Protein AF-A0A7Y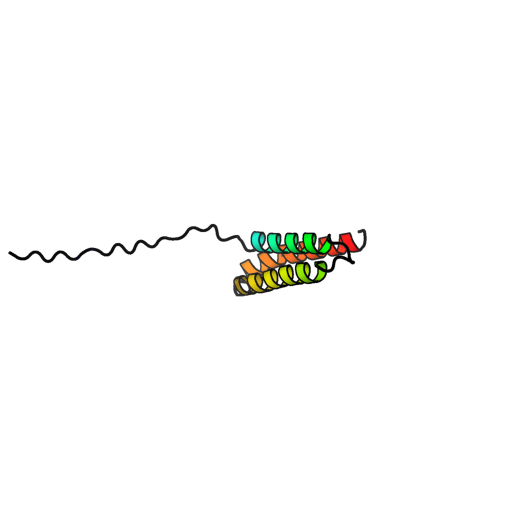4X2F8-F1 (afdb_monomer)

Nearest PDB structures (foldseek):
  3u0c-assembly2_B  TM=5.984E-01  e=5.064E+00  Shigella flexneri
  5wkq-assembly1_A  TM=6.020E-01  e=4.784E+00  Shigella flexneri
  6ixg-assembly2_B  TM=5.090E-01  e=7.534E+00  Homo sapiens

Structure (mmCIF, N/CA/C/O backbone):
data_AF-A0A7Y4X2F8-F1
#
_entry.id   AF-A0A7Y4X2F8-F1
#
loop_
_atom_site.group_PDB
_atom_site.id
_atom_site.type_symbol
_atom_site.label_atom_id
_atom_site.label_alt_id
_atom_site.label_comp_id
_atom_site.label_asym_id
_atom_site.label_entity_id
_atom_site.label_seq_id
_atom_site.pdbx_PDB_ins_code
_atom_site.Cartn_x
_atom_site.Cartn_y
_atom_site.Cartn_z
_atom_site.occupancy
_atom_site.B_iso_or_equiv
_atom_site.auth_seq_id
_atom_site.auth_comp_id
_atom_site.auth_asym_id
_atom_site.auth_atom_id
_atom_site.pdbx_PDB_model_num
ATOM 1 N N . MET A 1 1 ? -66.831 22.260 9.664 1.00 50.25 1 MET A N 1
ATOM 2 C CA . MET A 1 1 ? -65.929 21.752 8.606 1.00 50.25 1 MET A CA 1
ATOM 3 C C . MET A 1 1 ? -64.589 22.468 8.690 1.00 50.25 1 MET A C 1
ATOM 5 O O . MET A 1 1 ? -64.561 23.663 8.443 1.00 50.25 1 MET A O 1
ATOM 9 N N . LYS A 1 2 ? -63.513 21.760 9.054 1.00 41.88 2 LYS A N 1
ATOM 1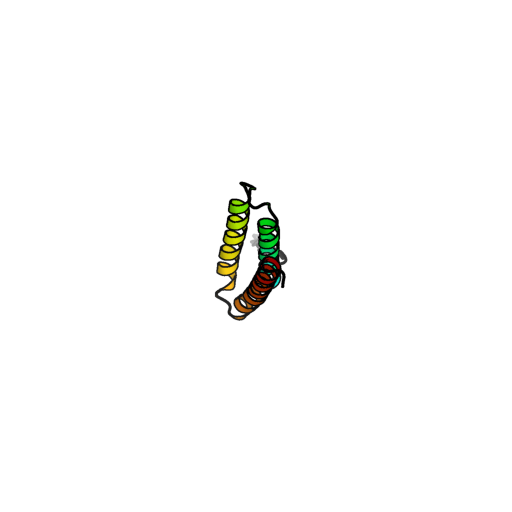0 C CA . LYS A 1 2 ? -62.133 21.960 8.562 1.00 41.88 2 LYS A CA 1
ATOM 11 C C . LYS A 1 2 ? -61.250 20.904 9.231 1.00 41.88 2 LYS A C 1
ATOM 13 O O . LYS A 1 2 ? -60.866 21.041 10.384 1.00 41.88 2 LYS A O 1
ATOM 18 N N . LYS A 1 3 ? -61.029 19.794 8.523 1.00 46.50 3 LYS A N 1
ATOM 19 C CA . LYS A 1 3 ? -60.090 18.741 8.923 1.00 46.50 3 LYS A CA 1
ATOM 20 C C . LYS A 1 3 ? -58.708 19.193 8.458 1.00 46.50 3 LYS A C 1
ATOM 22 O O . LYS A 1 3 ? -58.491 19.324 7.257 1.00 46.50 3 LYS A O 1
ATOM 27 N N . ILE A 1 4 ? -57.825 19.502 9.401 1.00 57.03 4 ILE A N 1
ATOM 28 C CA . ILE A 1 4 ? -56.433 19.849 9.117 1.00 57.03 4 ILE A CA 1
ATOM 29 C C . ILE A 1 4 ? -55.704 18.529 8.865 1.00 57.03 4 ILE A C 1
ATOM 31 O O . ILE A 1 4 ? -55.447 17.765 9.790 1.00 57.03 4 ILE A O 1
ATOM 35 N N . PHE A 1 5 ? -55.450 18.234 7.593 1.00 52.47 5 PHE A N 1
ATOM 36 C CA . PHE A 1 5 ? -54.592 17.130 7.183 1.00 52.47 5 PHE A CA 1
ATOM 37 C C . PHE A 1 5 ? -53.135 17.575 7.328 1.00 52.47 5 PHE A C 1
ATOM 39 O O . PHE A 1 5 ? -52.672 18.439 6.588 1.00 52.47 5 PHE A O 1
ATOM 46 N N . ILE A 1 6 ? -52.428 16.993 8.296 1.00 53.44 6 ILE A N 1
ATOM 47 C CA . ILE A 1 6 ? -50.970 17.076 8.406 1.00 53.44 6 ILE A CA 1
ATOM 48 C C . ILE A 1 6 ? -50.403 16.018 7.450 1.00 53.44 6 ILE A C 1
ATOM 50 O O . ILE A 1 6 ? -50.648 14.831 7.678 1.00 53.44 6 ILE A O 1
ATOM 54 N N . PRO A 1 7 ? -49.680 16.385 6.377 1.00 47.31 7 PRO A N 1
ATOM 55 C CA . PRO A 1 7 ? -48.980 15.395 5.583 1.00 47.31 7 PRO A CA 1
ATOM 56 C C . PRO A 1 7 ? -47.788 14.885 6.394 1.00 47.31 7 PRO A C 1
ATOM 58 O O . PRO A 1 7 ? -46.858 15.622 6.720 1.00 47.31 7 PRO A O 1
ATOM 61 N N . LEU A 1 8 ? -47.863 13.603 6.738 1.00 49.09 8 LEU A N 1
ATOM 62 C CA . LEU A 1 8 ? -46.783 12.805 7.289 1.00 49.09 8 LEU A CA 1
ATOM 63 C C . LEU A 1 8 ? -45.626 12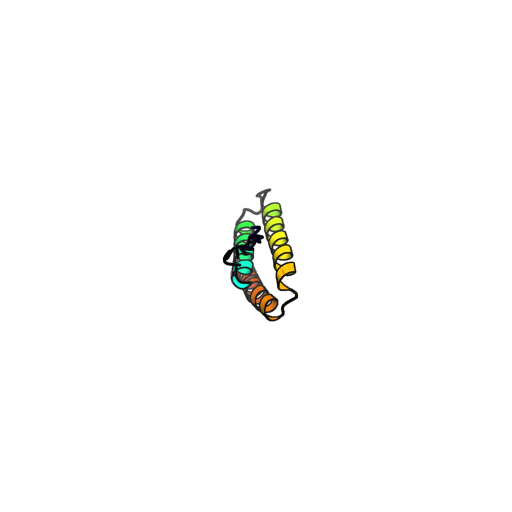.831 6.274 1.00 49.09 8 LEU A C 1
ATOM 65 O O . LEU A 1 8 ? -45.675 12.161 5.243 1.00 49.09 8 LEU A O 1
ATOM 69 N N . ILE A 1 9 ? -44.606 13.651 6.526 1.00 55.38 9 ILE A N 1
ATOM 70 C CA . ILE A 1 9 ? -43.360 13.617 5.759 1.00 55.38 9 ILE A CA 1
ATOM 71 C C . ILE A 1 9 ? -42.664 12.313 6.151 1.00 55.38 9 ILE A C 1
ATOM 73 O O . ILE A 1 9 ? -41.974 12.232 7.166 1.00 55.38 9 ILE A O 1
ATOM 77 N N . CYS A 1 10 ? -42.899 11.266 5.359 1.00 46.34 10 CYS A N 1
ATOM 78 C CA . CYS A 1 10 ? -42.095 10.055 5.368 1.00 46.34 10 CYS A CA 1
ATOM 79 C C . CYS A 1 10 ? -40.669 10.439 4.969 1.00 46.34 10 CYS A C 1
ATOM 81 O O . CYS A 1 10 ? -40.324 10.491 3.786 1.00 46.34 10 CYS A O 1
ATOM 83 N N . LEU A 1 11 ? -39.846 10.717 5.981 1.00 50.78 11 LEU A N 1
ATOM 84 C CA . LEU A 1 11 ? -38.399 10.777 5.866 1.00 50.78 11 LEU A CA 1
ATOM 85 C C . LEU A 1 11 ? -37.930 9.373 5.478 1.00 50.78 11 LEU A C 1
ATOM 87 O O . LEU A 1 11 ? -37.681 8.502 6.310 1.00 50.78 11 LEU A O 1
ATOM 91 N N . SER A 1 12 ? -37.905 9.137 4.172 1.00 49.78 12 SER A N 1
ATOM 92 C CA . SER A 1 12 ? -37.342 7.941 3.573 1.00 49.78 12 SER A CA 1
ATOM 93 C C . SER A 1 12 ? -35.836 8.044 3.772 1.00 49.78 12 SER A C 1
ATOM 95 O O . SER A 1 12 ? -35.132 8.605 2.935 1.00 49.78 12 SER A O 1
ATOM 97 N N . PHE A 1 13 ? -35.342 7.571 4.918 1.00 45.03 13 PHE A N 1
ATOM 98 C CA . PHE A 1 13 ? -33.931 7.257 5.082 1.00 45.03 13 PHE A CA 1
ATOM 99 C C . PHE A 1 13 ? -33.617 6.162 4.072 1.00 45.03 13 PHE A C 1
ATOM 101 O O . PHE A 1 13 ? -33.783 4.971 4.332 1.00 45.03 13 PHE A O 1
ATOM 108 N N . VAL A 1 14 ? -33.199 6.582 2.882 1.00 49.09 14 VAL A N 1
ATOM 109 C CA . VAL A 1 14 ? -32.528 5.714 1.931 1.00 49.09 14 VAL A CA 1
ATOM 110 C C . VAL A 1 14 ? -31.193 5.393 2.591 1.00 49.09 14 VAL A C 1
ATOM 112 O O . VAL A 1 14 ? -30.202 6.099 2.419 1.00 49.09 14 VAL A O 1
ATOM 115 N N . ILE A 1 15 ? -31.190 4.363 3.438 1.00 51.25 15 ILE A N 1
ATOM 116 C CA . ILE A 1 15 ? -29.968 3.696 3.858 1.00 51.25 15 ILE A CA 1
ATOM 117 C C . ILE A 1 15 ? -29.427 3.111 2.562 1.00 51.25 15 ILE A C 1
ATOM 119 O O . ILE A 1 15 ? -29.841 2.044 2.111 1.00 51.25 15 ILE A O 1
ATOM 123 N N . ALA A 1 16 ? -28.556 3.873 1.908 1.00 47.75 16 ALA A N 1
ATOM 124 C CA . ALA A 1 16 ? -27.698 3.363 0.868 1.00 47.75 16 ALA A CA 1
ATOM 125 C C . ALA A 1 16 ? -26.833 2.286 1.531 1.00 47.75 16 ALA A C 1
ATOM 127 O O . ALA A 1 16 ? -25.757 2.564 2.053 1.00 47.75 16 ALA A O 1
ATOM 128 N N . CYS A 1 17 ? -27.332 1.049 1.538 1.00 47.19 17 CYS A N 1
ATOM 129 C CA . CYS A 1 17 ? -26.566 -0.164 1.786 1.00 47.19 17 CYS A CA 1
ATOM 130 C C . CYS A 1 17 ? -25.586 -0.361 0.620 1.00 47.19 17 CYS A C 1
ATOM 132 O O . CYS A 1 17 ? -25.642 -1.344 -0.115 1.00 47.19 17 CYS A O 1
ATOM 134 N N . GLY A 1 18 ? -24.681 0.597 0.420 1.00 52.84 18 GLY A N 1
ATOM 135 C CA . GLY A 1 18 ? -23.424 0.317 -0.240 1.00 52.84 18 GLY A CA 1
ATOM 136 C C . GLY A 1 18 ? -22.679 -0.627 0.688 1.00 52.84 18 GLY A C 1
ATOM 137 O O . GLY A 1 18 ? -22.437 -0.277 1.840 1.00 52.84 18 GLY A O 1
ATOM 138 N N . LYS A 1 19 ? -22.369 -1.841 0.225 1.00 60.09 19 LYS A N 1
ATOM 139 C CA . LYS A 1 19 ? -21.433 -2.734 0.915 1.00 60.09 19 LYS A CA 1
ATOM 140 C C . LYS A 1 19 ? -20.140 -1.952 1.149 1.00 60.09 19 LYS A C 1
ATOM 142 O O . LYS A 1 19 ? -19.334 -1.789 0.235 1.00 60.09 19 LYS A O 1
ATOM 147 N N . THR A 1 20 ? -19.972 -1.409 2.347 1.00 76.81 20 THR A N 1
ATOM 148 C CA . THR A 1 20 ? -1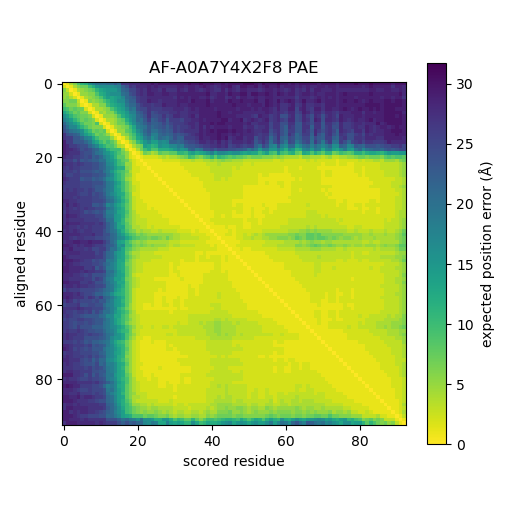8.734 -0.748 2.738 1.00 76.81 20 THR A CA 1
ATOM 149 C C . THR A 1 20 ? -17.678 -1.836 2.815 1.00 76.81 20 THR A C 1
ATOM 151 O O . THR A 1 20 ? -17.824 -2.772 3.600 1.00 76.81 20 THR A O 1
ATOM 154 N N . LYS A 1 21 ? -16.650 -1.747 1.966 1.00 87.25 21 LYS A N 1
ATOM 155 C CA . LYS A 1 21 ? -15.523 -2.683 2.003 1.00 87.25 21 LYS A CA 1
ATOM 156 C C . LYS A 1 21 ? -14.943 -2.722 3.415 1.00 87.25 21 LYS A C 1
ATOM 158 O O . LYS A 1 21 ? -14.763 -1.680 4.051 1.00 87.25 21 LYS A O 1
ATOM 163 N N . SER A 1 22 ? -14.654 -3.922 3.895 1.00 94.56 22 SER A N 1
ATOM 164 C CA . SER A 1 22 ? -13.945 -4.132 5.150 1.00 94.56 22 SER A CA 1
ATOM 165 C C . SER A 1 22 ? -12.530 -3.540 5.077 1.00 94.56 22 SER A C 1
ATOM 167 O O . SER A 1 22 ? -11.966 -3.406 3.986 1.00 94.56 22 SER A O 1
ATOM 169 N N . PRO A 1 23 ? -11.899 -3.225 6.222 1.00 95.00 23 PRO A N 1
ATOM 170 C CA . PRO A 1 23 ? -10.510 -2.766 6.244 1.00 95.00 23 PRO A CA 1
ATOM 171 C C . PRO A 1 23 ? -9.550 -3.719 5.517 1.00 95.00 23 PRO A C 1
ATOM 173 O O . PRO A 1 23 ? -8.653 -3.257 4.817 1.00 95.00 23 PRO A O 1
ATOM 176 N N . LYS A 1 24 ? -9.782 -5.038 5.613 1.00 96.94 24 LYS A N 1
ATOM 177 C CA . LYS A 1 24 ? -8.984 -6.058 4.915 1.00 96.94 24 LYS A CA 1
ATOM 178 C C . LYS A 1 24 ? -9.132 -5.974 3.396 1.00 96.94 24 LYS A C 1
ATOM 180 O O . LYS A 1 24 ? -8.130 -6.006 2.693 1.00 96.94 24 LYS A O 1
ATOM 185 N N . GLU A 1 25 ? -10.353 -5.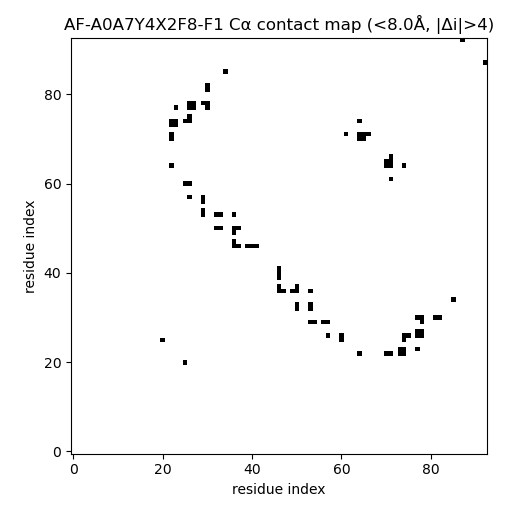811 2.885 1.00 97.12 25 GLU A N 1
ATOM 186 C CA . GLU A 1 25 ? -10.595 -5.654 1.441 1.00 97.12 25 GLU A CA 1
ATOM 187 C C . GLU A 1 25 ? -9.961 -4.369 0.895 1.00 97.12 25 GLU A C 1
ATOM 189 O O . GLU A 1 25 ? -9.352 -4.387 -0.172 1.00 97.12 25 GLU A O 1
ATOM 194 N N . ILE A 1 26 ? -10.041 -3.262 1.642 1.00 96.19 26 ILE A N 1
ATOM 195 C CA . ILE A 1 26 ? -9.406 -1.998 1.241 1.00 96.19 26 ILE A CA 1
ATOM 196 C C . ILE A 1 26 ? -7.877 -2.148 1.218 1.00 96.19 26 ILE A C 1
ATOM 198 O O . ILE A 1 26 ? -7.225 -1.700 0.274 1.00 96.19 26 ILE A O 1
ATOM 202 N N . ALA A 1 27 ? -7.295 -2.789 2.233 1.00 97.69 27 ALA A N 1
ATOM 203 C CA . ALA A 1 27 ? -5.862 -3.070 2.274 1.00 97.69 27 ALA A CA 1
ATOM 204 C C . ALA A 1 27 ? -5.419 -3.991 1.124 1.00 97.69 27 ALA A C 1
ATOM 206 O O . ALA A 1 27 ? -4.365 -3.760 0.526 1.00 97.69 27 ALA A O 1
ATOM 207 N N . GLN A 1 28 ? -6.233 -4.986 0.761 1.00 98.00 28 GLN A N 1
ATOM 208 C CA . GLN A 1 28 ? -5.956 -5.864 -0.376 1.00 98.00 28 GLN A CA 1
ATOM 209 C C . GLN A 1 28 ? -5.958 -5.091 -1.702 1.00 98.00 28 GLN A C 1
ATOM 211 O O . GLN A 1 28 ? -5.035 -5.257 -2.496 1.00 98.00 28 GLN A O 1
ATOM 216 N N . ASP A 1 29 ? -6.912 -4.179 -1.915 1.00 97.38 29 ASP A N 1
ATOM 217 C CA . ASP A 1 29 ? -6.935 -3.323 -3.112 1.00 97.38 29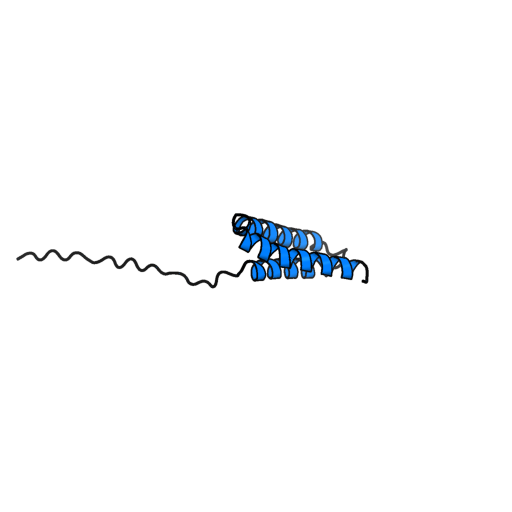 ASP A CA 1
ATOM 218 C C . ASP A 1 29 ? -5.648 -2.481 -3.243 1.00 97.38 29 ASP A C 1
ATOM 220 O O . ASP A 1 29 ? -5.121 -2.286 -4.343 1.00 97.38 29 ASP A O 1
ATOM 224 N N . ILE A 1 30 ? -5.130 -1.968 -2.121 1.00 98.06 30 ILE A N 1
ATOM 225 C CA . ILE A 1 30 ? -3.876 -1.199 -2.077 1.00 98.06 30 ILE A CA 1
ATOM 226 C C . ILE A 1 30 ? -2.677 -2.104 -2.376 1.00 98.06 30 ILE A C 1
ATOM 228 O O . ILE A 1 30 ? -1.802 -1.721 -3.156 1.00 98.06 30 ILE A O 1
ATOM 232 N N . CYS A 1 31 ? -2.645 -3.306 -1.798 1.00 98.00 31 CYS A N 1
ATOM 233 C CA . CYS A 1 31 ? -1.626 -4.309 -2.096 1.00 98.00 31 CYS A CA 1
ATOM 234 C C . CYS A 1 31 ? -1.591 -4.636 -3.595 1.00 98.00 31 CYS A C 1
ATOM 236 O O . CYS A 1 31 ? -0.529 -4.588 -4.219 1.00 98.00 31 CYS A O 1
ATOM 238 N N . ASP A 1 32 ? -2.749 -4.893 -4.199 1.00 98.06 32 ASP A N 1
ATOM 239 C CA . ASP A 1 32 ? -2.864 -5.217 -5.620 1.00 98.06 32 ASP A CA 1
ATOM 240 C C . ASP A 1 32 ? -2.448 -4.038 -6.505 1.00 98.06 32 ASP A C 1
ATOM 242 O O . ASP A 1 32 ? -1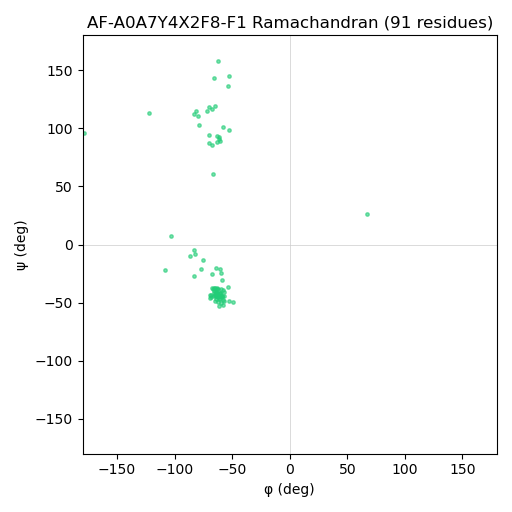.793 -4.230 -7.532 1.00 98.06 32 ASP A O 1
ATOM 246 N N . CYS A 1 33 ? -2.777 -2.810 -6.096 1.0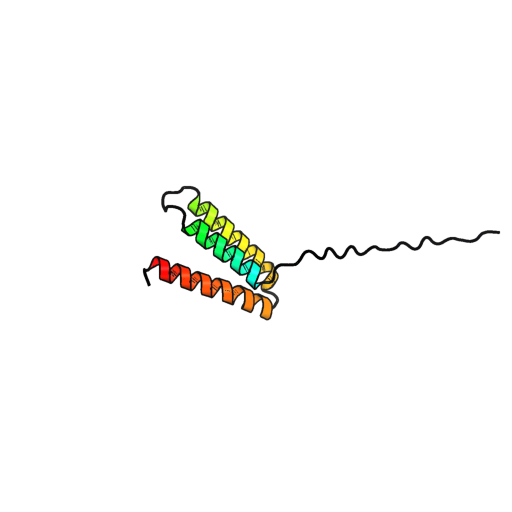0 97.88 33 CYS A N 1
ATOM 247 C CA . CYS A 1 33 ? -2.289 -1.595 -6.743 1.00 97.88 33 CYS A CA 1
ATOM 248 C C . CYS A 1 33 ? -0.755 -1.554 -6.736 1.00 97.88 33 CYS A C 1
ATOM 250 O O . CYS A 1 33 ? -0.133 -1.408 -7.789 1.00 97.88 33 CYS A O 1
ATOM 252 N N . SER A 1 34 ? -0.142 -1.743 -5.564 1.00 97.31 34 SER A N 1
ATOM 253 C CA . SER A 1 34 ? 1.313 -1.736 -5.400 1.00 97.31 34 SER A CA 1
ATOM 254 C C . SER A 1 34 ? 1.985 -2.823 -6.240 1.00 97.31 34 SER A C 1
ATOM 256 O O . SER A 1 34 ? 2.947 -2.527 -6.947 1.00 97.31 34 SER A O 1
ATOM 258 N N . L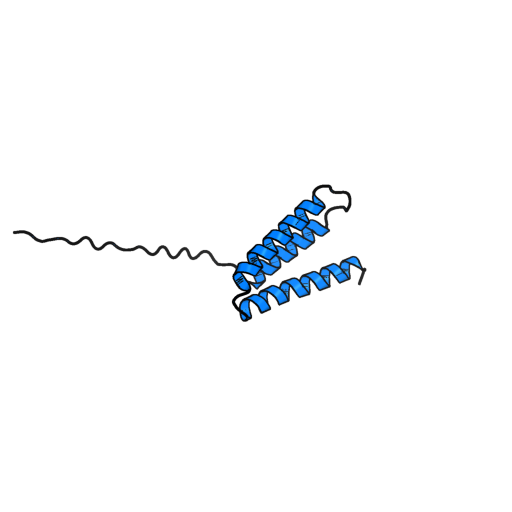YS A 1 35 ? 1.444 -4.047 -6.246 1.00 96.44 35 LYS A N 1
ATOM 259 C CA . LYS A 1 35 ? 1.941 -5.151 -7.079 1.00 96.44 35 LYS A CA 1
ATOM 260 C C . LYS A 1 35 ? 1.909 -4.796 -8.566 1.00 96.44 35 LYS A C 1
ATOM 262 O O . LYS A 1 35 ? 2.899 -5.008 -9.259 1.00 96.44 35 LYS A O 1
ATOM 267 N N . LYS A 1 36 ? 0.808 -4.214 -9.054 1.00 96.25 36 LYS A N 1
ATOM 268 C CA . LYS A 1 36 ? 0.679 -3.780 -10.457 1.00 96.25 36 LYS A CA 1
ATOM 269 C C . LYS A 1 36 ? 1.667 -2.671 -10.805 1.00 96.25 36 LYS A C 1
ATOM 271 O O . LYS A 1 36 ? 2.325 -2.759 -11.834 1.00 96.25 36 LYS A O 1
ATOM 276 N N . ALA A 1 37 ? 1.811 -1.669 -9.939 1.00 96.19 37 ALA A N 1
ATOM 277 C CA . ALA A 1 37 ? 2.769 -0.587 -10.142 1.00 96.19 37 ALA A CA 1
ATOM 278 C C . ALA A 1 37 ? 4.221 -1.102 -10.152 1.00 96.19 37 ALA A C 1
ATOM 280 O O . ALA A 1 37 ? 5.034 -0.659 -10.957 1.00 96.19 37 ALA A O 1
ATOM 281 N N . ASN A 1 38 ? 4.545 -2.075 -9.298 1.00 92.69 38 ASN A N 1
ATOM 282 C CA . ASN A 1 38 ? 5.880 -2.667 -9.217 1.00 92.69 38 ASN A CA 1
ATOM 283 C C . ASN A 1 38 ? 6.190 -3.663 -10.340 1.00 92.69 38 ASN A C 1
ATOM 285 O O . ASN A 1 38 ? 7.364 -3.877 -10.627 1.00 92.69 38 ASN A O 1
ATOM 289 N N . ALA A 1 39 ? 5.170 -4.228 -10.990 1.00 94.31 39 ALA A N 1
ATOM 290 C CA . ALA A 1 39 ? 5.331 -5.066 -12.176 1.00 94.31 39 ALA A CA 1
ATOM 291 C C . ALA A 1 39 ? 5.652 -4.260 -13.449 1.00 94.31 39 ALA A C 1
ATOM 293 O O . ALA A 1 39 ? 6.054 -4.849 -14.452 1.00 94.31 39 ALA A O 1
ATOM 294 N N . LEU A 1 40 ? 5.481 -2.932 -13.428 1.00 95.12 40 LEU A N 1
ATOM 295 C CA . LEU A 1 40 ? 5.879 -2.077 -14.544 1.00 95.12 40 LEU A CA 1
ATOM 296 C C . LEU A 1 40 ? 7.409 -2.092 -14.717 1.00 95.12 40 LEU A C 1
ATOM 298 O O . LEU A 1 40 ? 8.135 -2.093 -13.715 1.00 95.12 40 LEU A O 1
ATOM 302 N N . PRO A 1 41 ? 7.915 -2.050 -15.966 1.00 94.69 41 PRO A N 1
ATOM 303 C CA . PRO A 1 41 ? 9.342 -1.924 -16.228 1.00 94.69 41 PRO A CA 1
ATOM 304 C C . PRO A 1 41 ? 9.949 -0.728 -15.492 1.00 94.69 41 PRO A C 1
ATOM 306 O O . PRO A 1 41 ? 9.328 0.326 -15.370 1.00 94.69 41 PRO A O 1
ATOM 309 N N . VAL A 1 42 ? 11.200 -0.854 -15.043 1.00 89.88 42 VAL A N 1
ATOM 310 C CA . VAL A 1 42 ? 11.903 0.242 -14.347 1.00 89.88 42 VAL A CA 1
ATOM 311 C C . VAL A 1 42 ? 12.011 1.497 -15.224 1.00 89.88 42 VAL A C 1
ATOM 313 O O . VAL A 1 42 ? 11.994 2.604 -14.698 1.00 89.88 42 VAL A O 1
ATOM 316 N N . SER A 1 43 ? 12.076 1.321 -16.545 1.00 95.00 43 SER A N 1
ATOM 317 C CA . SER A 1 43 ? 12.118 2.395 -17.541 1.00 95.00 43 SER A CA 1
ATOM 318 C C . SER A 1 43 ? 10.748 2.969 -17.912 1.00 95.00 43 SER A C 1
ATOM 320 O O . SER A 1 43 ? 10.696 3.897 -18.716 1.00 95.00 43 SER A O 1
ATOM 322 N N . ASP A 1 44 ? 9.644 2.415 -17.401 1.00 95.69 44 ASP A N 1
ATOM 323 C CA . ASP A 1 44 ? 8.312 2.936 -17.697 1.00 95.69 44 ASP A CA 1
ATOM 324 C C . ASP A 1 44 ? 8.130 4.297 -16.999 1.00 95.69 44 ASP A C 1
ATOM 326 O O . ASP A 1 44 ? 8.178 4.366 -15.763 1.00 95.69 44 ASP A O 1
ATOM 330 N N . PRO A 1 45 ? 7.903 5.392 -17.751 1.00 93.81 45 PRO A N 1
ATOM 331 C CA . PRO A 1 45 ? 7.769 6.726 -17.170 1.00 93.81 45 PRO A CA 1
ATOM 332 C C . PRO A 1 45 ? 6.547 6.852 -16.246 1.00 93.81 45 PRO A C 1
ATOM 334 O O . PRO A 1 45 ? 6.520 7.720 -15.373 1.00 93.81 45 PRO A O 1
ATOM 337 N N . ASN A 1 46 ? 5.553 5.970 -16.378 1.00 95.62 46 ASN A N 1
ATOM 338 C CA . ASN A 1 46 ? 4.347 5.964 -15.555 1.00 95.62 46 ASN A CA 1
ATOM 339 C C . ASN A 1 46 ? 4.508 5.169 -14.260 1.00 95.62 46 ASN A C 1
ATOM 341 O O . ASN A 1 46 ? 3.636 5.255 -13.393 1.00 95.62 46 ASN A O 1
ATOM 345 N N . ARG A 1 47 ? 5.600 4.414 -14.085 1.00 94.88 47 ARG A N 1
ATOM 346 C CA . ARG A 1 47 ? 5.812 3.580 -12.894 1.00 94.88 47 ARG A CA 1
ATOM 347 C C . ARG A 1 47 ? 5.783 4.395 -11.607 1.00 94.88 47 ARG A C 1
ATOM 349 O O . ARG A 1 47 ? 5.066 4.039 -10.675 1.00 94.88 47 ARG A O 1
ATOM 356 N N . SER A 1 48 ? 6.512 5.511 -11.580 1.00 95.75 48 SER A N 1
ATOM 357 C CA . SER A 1 48 ? 6.544 6.414 -10.421 1.00 95.75 48 SER A CA 1
ATOM 358 C C . SER A 1 48 ? 5.152 6.967 -10.108 1.00 95.75 48 SER A C 1
ATOM 360 O O . SER A 1 48 ? 4.711 6.933 -8.961 1.00 95.75 48 SER A O 1
ATOM 362 N N . ASN A 1 49 ? 4.411 7.390 -11.136 1.00 96.94 49 ASN A N 1
ATOM 363 C CA . ASN A 1 49 ? 3.052 7.896 -10.964 1.00 96.94 49 ASN A CA 1
ATOM 364 C C . ASN A 1 49 ? 2.097 6.813 -10.431 1.00 96.94 49 ASN A C 1
ATOM 366 O O . ASN A 1 49 ? 1.352 7.051 -9.486 1.00 96.94 49 ASN A O 1
ATOM 370 N N . ALA A 1 50 ? 2.163 5.592 -10.969 1.00 96.81 50 ALA A N 1
ATOM 371 C CA . ALA A 1 50 ? 1.356 4.471 -10.493 1.00 96.81 50 ALA A CA 1
ATOM 372 C C . ALA A 1 50 ? 1.643 4.142 -9.017 1.00 96.81 50 ALA A C 1
ATOM 374 O O . ALA A 1 50 ? 0.713 3.916 -8.243 1.00 96.81 50 ALA A O 1
ATOM 375 N N . GLN A 1 51 ? 2.913 4.167 -8.600 1.00 95.81 51 GLN A N 1
ATOM 376 C CA . GLN A 1 51 ? 3.297 3.974 -7.198 1.00 95.81 51 GLN A CA 1
ATOM 377 C C . GLN A 1 51 ? 2.740 5.085 -6.294 1.00 95.81 51 GLN A C 1
ATOM 379 O O . GLN A 1 51 ? 2.210 4.793 -5.219 1.00 95.81 51 GLN A O 1
ATOM 384 N N . GLN A 1 52 ? 2.809 6.344 -6.735 1.00 97.50 52 GLN A N 1
ATOM 385 C CA . GLN A 1 52 ? 2.264 7.488 -5.996 1.00 97.50 52 GLN A CA 1
ATOM 386 C C . GLN A 1 52 ? 0.743 7.400 -5.834 1.00 97.50 52 GLN A C 1
ATOM 388 O O . GLN A 1 52 ? 0.235 7.621 -4.734 1.00 97.50 52 GLN A O 1
ATOM 393 N N . GLU A 1 53 ? 0.017 7.001 -6.878 1.00 97.25 53 GLU A N 1
ATOM 394 C CA . GLU A 1 53 ? -1.433 6.790 -6.815 1.00 97.25 53 GLU A CA 1
ATOM 395 C C . GLU A 1 53 ? -1.811 5.703 -5.798 1.00 97.25 53 GLU A C 1
ATOM 397 O O . GLU A 1 53 ? -2.735 5.881 -4.999 1.00 97.25 53 GLU A O 1
ATOM 402 N N . CYS A 1 54 ? -1.067 4.593 -5.749 1.00 97.44 54 CYS A N 1
ATOM 403 C CA . CYS A 1 54 ? -1.284 3.563 -4.731 1.00 97.44 54 CYS A CA 1
ATOM 404 C C . CYS A 1 54 ? -1.010 4.087 -3.315 1.00 97.44 54 CYS A C 1
ATOM 406 O O . CYS A 1 54 ? -1.775 3.801 -2.390 1.00 97.44 54 CYS A O 1
ATOM 408 N N . GLN A 1 55 ? 0.042 4.890 -3.136 1.00 97.75 55 GLN A N 1
ATOM 409 C CA . GLN A 1 55 ? 0.367 5.480 -1.839 1.00 97.75 55 GLN A CA 1
ATOM 410 C C . GLN A 1 55 ? -0.690 6.492 -1.387 1.00 97.75 55 GLN A C 1
ATOM 412 O O . GLN A 1 55 ? -1.055 6.523 -0.212 1.00 97.75 55 GLN A O 1
ATOM 417 N N . LYS A 1 56 ? -1.235 7.286 -2.308 1.00 97.81 56 LYS A N 1
ATOM 418 C CA . LYS A 1 56 ? -2.338 8.202 -2.012 1.00 97.81 56 LYS A CA 1
ATOM 419 C C . LYS A 1 56 ? -3.569 7.438 -1.524 1.00 97.81 56 LYS A C 1
ATOM 421 O O . LYS A 1 56 ? -4.106 7.770 -0.467 1.00 97.81 56 LYS A O 1
ATOM 426 N N . LYS A 1 57 ? -3.951 6.358 -2.217 1.00 96.44 57 LYS A N 1
ATOM 427 C CA . LYS A 1 57 ? -5.040 5.464 -1.780 1.00 96.44 57 LYS A CA 1
ATOM 428 C C . LYS A 1 57 ? -4.790 4.888 -0.390 1.00 96.44 57 LYS A C 1
ATOM 430 O O . LYS A 1 57 ? -5.716 4.828 0.416 1.00 96.44 57 LYS A O 1
ATOM 435 N N . ASN A 1 58 ? -3.548 4.503 -0.100 1.00 97.44 58 ASN A N 1
ATOM 436 C CA . ASN A 1 58 ? -3.157 4.024 1.220 1.00 97.44 58 ASN A CA 1
ATOM 437 C C . ASN A 1 58 ? -3.391 5.082 2.306 1.00 97.44 58 ASN A C 1
ATOM 439 O O . ASN A 1 58 ? -4.071 4.810 3.291 1.00 97.44 58 ASN A O 1
ATOM 443 N N . VAL A 1 59 ? -2.911 6.310 2.105 1.00 97.56 59 VAL A N 1
ATOM 444 C CA . VAL A 1 59 ? -3.097 7.413 3.065 1.00 97.56 59 VAL A CA 1
ATOM 445 C C . VAL A 1 59 ? -4.579 7.741 3.267 1.00 97.56 59 VAL A C 1
ATOM 447 O O . VAL A 1 59 ? -5.030 7.916 4.402 1.00 97.56 59 VAL A O 1
ATOM 450 N N . GLU A 1 60 ? -5.356 7.802 2.187 1.00 97.06 60 GLU A N 1
ATOM 451 C CA . GLU A 1 60 ? -6.800 8.050 2.249 1.00 97.06 60 GLU A CA 1
ATOM 452 C C . GLU A 1 60 ? -7.544 6.952 3.019 1.00 97.06 60 GLU A C 1
ATOM 454 O O . GLU A 1 60 ? -8.422 7.256 3.828 1.00 97.06 60 GLU A O 1
ATOM 459 N N . ALA A 1 61 ? -7.193 5.683 2.800 1.00 96.31 61 ALA A N 1
ATOM 460 C CA . ALA A 1 61 ? -7.766 4.556 3.527 1.00 96.31 61 ALA A CA 1
ATOM 461 C C . ALA A 1 61 ? -7.345 4.553 5.000 1.00 96.31 61 ALA A C 1
ATOM 463 O O . ALA A 1 61 ? -8.196 4.418 5.881 1.00 96.31 61 ALA A O 1
ATOM 464 N N . TRP A 1 62 ? -6.061 4.784 5.277 1.00 97.12 62 TRP A N 1
ATOM 465 C CA . TRP A 1 62 ? -5.522 4.858 6.630 1.00 97.12 62 TRP A CA 1
ATOM 466 C C . TRP A 1 62 ? -6.241 5.918 7.462 1.00 97.12 62 TRP A C 1
ATOM 468 O O . TRP A 1 62 ? -6.671 5.648 8.581 1.00 97.12 62 TRP A O 1
ATOM 478 N N . ASN A 1 63 ? -6.475 7.105 6.898 1.00 97.56 63 ASN A N 1
ATOM 479 C CA . ASN A 1 63 ? -7.201 8.172 7.586 1.00 97.56 63 ASN A CA 1
ATOM 480 C C . ASN A 1 63 ? -8.632 7.787 7.993 1.00 97.56 63 ASN A C 1
ATOM 482 O O . ASN A 1 63 ? -9.141 8.354 8.957 1.00 97.56 63 ASN A O 1
ATOM 486 N N . LYS A 1 64 ? -9.259 6.820 7.311 1.00 94.75 64 LYS A N 1
ATOM 487 C CA . LYS A 1 64 ? -10.601 6.318 7.643 1.00 94.75 64 LYS A CA 1
ATOM 488 C C . LYS A 1 64 ? -10.592 5.265 8.751 1.00 94.75 64 LYS A C 1
ATOM 490 O O . LYS A 1 64 ? -11.596 5.125 9.441 1.00 94.75 64 LYS A O 1
ATOM 495 N N . VAL A 1 65 ? -9.498 4.517 8.909 1.00 95.00 65 VAL A N 1
ATOM 496 C CA . VAL A 1 65 ? -9.431 3.374 9.841 1.00 95.00 65 VAL A CA 1
ATOM 497 C C . VAL A 1 65 ? -8.577 3.636 11.079 1.00 95.00 65 VAL A C 1
ATOM 499 O O . VAL A 1 65 ? -8.802 2.996 12.096 1.00 95.00 65 VAL A O 1
ATOM 502 N N . LYS A 1 66 ? -7.646 4.599 11.047 1.00 94.75 66 LYS A N 1
ATOM 503 C CA . LYS A 1 66 ? -6.655 4.836 12.116 1.00 94.75 66 LYS A CA 1
ATOM 504 C C . LYS A 1 66 ? -7.228 5.174 13.497 1.00 94.75 66 LYS A C 1
ATOM 506 O O . LYS A 1 66 ? -6.516 5.054 14.485 1.00 94.75 66 LYS A O 1
ATOM 511 N N . GLY A 1 67 ? -8.473 5.648 13.561 1.00 97.19 67 GLY A N 1
ATOM 512 C CA . GLY A 1 67 ? -9.152 5.970 14.821 1.00 97.19 67 GLY A CA 1
ATOM 513 C C . GLY A 1 67 ? -9.781 4.761 15.519 1.00 97.19 67 GLY A C 1
ATOM 514 O O . GLY A 1 67 ? -10.254 4.891 16.641 1.00 97.19 67 GLY A O 1
ATOM 515 N N . ASP A 1 68 ? -9.802 3.602 14.864 1.00 97.31 68 ASP A N 1
ATOM 516 C CA . ASP A 1 68 ? -10.408 2.367 15.352 1.00 97.31 68 ASP A CA 1
ATOM 517 C C . ASP A 1 68 ? -9.324 1.285 15.390 1.00 97.31 68 ASP A C 1
ATOM 519 O O . ASP A 1 68 ? -8.781 0.902 14.353 1.00 97.31 68 ASP A O 1
ATOM 523 N N . ILE A 1 69 ? -8.972 0.832 16.596 1.00 97.50 69 ILE A N 1
ATOM 524 C CA . ILE A 1 69 ? -7.825 -0.059 16.821 1.00 97.50 69 ILE A CA 1
ATOM 525 C C . ILE A 1 69 ? -7.997 -1.382 16.069 1.00 97.50 69 ILE A C 1
ATOM 527 O O . ILE A 1 69 ? -7.045 -1.859 15.452 1.00 97.50 69 ILE A O 1
ATOM 531 N N . GLU A 1 70 ? -9.199 -1.957 16.070 1.00 96.81 70 GLU A N 1
ATOM 532 C CA . GLU A 1 70 ? -9.465 -3.236 15.410 1.00 96.81 70 GLU A CA 1
ATOM 533 C C . GLU A 1 70 ? -9.394 -3.091 13.889 1.00 96.81 70 GLU A C 1
ATOM 535 O O . GLU A 1 70 ? -8.758 -3.900 13.207 1.00 96.81 70 GLU A O 1
ATOM 540 N N . LYS A 1 71 ? -9.980 -2.019 13.340 1.00 96.56 71 LYS A N 1
ATOM 541 C CA . LYS A 1 71 ? -9.911 -1.749 11.897 1.00 96.56 71 LYS A CA 1
ATOM 542 C C . LYS A 1 71 ? -8.492 -1.434 11.445 1.00 96.56 71 LYS A C 1
ATOM 544 O O . LYS A 1 71 ? -8.077 -1.918 10.393 1.00 96.56 71 LYS A O 1
ATOM 549 N N . ALA A 1 72 ? -7.752 -0.646 12.220 1.00 97.38 72 ALA A N 1
ATOM 550 C CA . ALA A 1 72 ? -6.359 -0.321 11.947 1.00 97.38 72 ALA A CA 1
ATOM 551 C C . ALA A 1 72 ? -5.476 -1.575 11.984 1.00 97.38 72 ALA A C 1
ATOM 553 O O . ALA A 1 72 ? -4.661 -1.767 11.084 1.00 97.38 72 ALA A O 1
ATOM 554 N N . ALA A 1 73 ? -5.668 -2.453 12.973 1.00 98.00 73 ALA A N 1
ATOM 555 C CA . ALA A 1 73 ? -4.948 -3.720 13.066 1.00 98.00 73 ALA A CA 1
ATOM 556 C C . ALA A 1 73 ? -5.241 -4.625 11.862 1.00 98.00 73 ALA A C 1
ATOM 558 O O . ALA A 1 73 ? -4.309 -5.078 11.203 1.00 98.00 73 ALA A O 1
ATOM 559 N N . ALA A 1 74 ? -6.517 -4.818 11.514 1.00 97.50 74 ALA A N 1
ATOM 560 C CA . ALA A 1 74 ? -6.918 -5.638 10.371 1.00 97.50 74 ALA A CA 1
ATOM 561 C C . ALA A 1 74 ? -6.412 -5.082 9.026 1.00 97.50 74 ALA A C 1
ATOM 563 O O . ALA A 1 74 ? -6.030 -5.844 8.140 1.00 97.50 74 ALA A O 1
ATOM 564 N N . PHE A 1 75 ? -6.402 -3.757 8.867 1.00 98.12 75 PHE A N 1
ATOM 565 C CA . PHE A 1 75 ? -5.839 -3.083 7.696 1.00 98.12 75 PHE A CA 1
ATOM 566 C C . PHE A 1 75 ? -4.321 -3.298 7.597 1.00 98.12 75 PHE A C 1
ATOM 568 O O . PHE A 1 75 ? -3.808 -3.696 6.549 1.00 98.12 75 PHE A O 1
ATOM 575 N N . ASN A 1 76 ? -3.607 -3.080 8.705 1.00 98.06 76 ASN A N 1
ATOM 576 C CA . ASN A 1 76 ? -2.153 -3.211 8.763 1.00 98.06 76 ASN A CA 1
ATOM 577 C C . ASN A 1 76 ? -1.687 -4.658 8.592 1.00 98.06 76 ASN A C 1
ATOM 579 O O . ASN A 1 76 ? -0.695 -4.877 7.910 1.00 98.06 76 ASN A O 1
ATOM 583 N N . GLU A 1 77 ? -2.408 -5.640 9.138 1.00 98.12 77 GLU A N 1
ATOM 584 C CA . GLU A 1 77 ? -2.122 -7.073 8.970 1.00 98.12 77 GLU A CA 1
ATOM 585 C C . GLU A 1 77 ? -1.923 -7.429 7.486 1.00 98.12 77 GLU A C 1
ATOM 587 O O . GLU A 1 77 ? -0.909 -8.017 7.102 1.00 98.12 77 GLU A O 1
ATOM 592 N N . VAL A 1 78 ? -2.859 -6.998 6.636 1.00 98.00 78 VAL A N 1
ATOM 593 C CA . VAL A 1 78 ? -2.833 -7.270 5.194 1.00 98.00 78 VAL A CA 1
ATOM 594 C C . VAL A 1 78 ? -1.699 -6.512 4.500 1.00 98.00 78 VAL A C 1
ATOM 596 O O . VAL A 1 78 ? -0.957 -7.103 3.711 1.00 98.00 78 VAL A O 1
ATOM 599 N N . LEU A 1 79 ? -1.520 -5.217 4.790 1.00 97.69 79 LEU A N 1
ATOM 600 C CA . LEU A 1 79 ? -0.455 -4.427 4.161 1.00 97.69 79 LEU A CA 1
ATOM 601 C C . LEU A 1 79 ? 0.945 -4.901 4.560 1.00 97.69 79 LEU A C 1
ATOM 603 O O . LEU A 1 79 ? 1.828 -4.965 3.703 1.00 97.69 79 LEU A O 1
ATOM 607 N N . SER A 1 80 ? 1.152 -5.268 5.824 1.00 97.44 80 SER A N 1
ATOM 608 C CA . SER A 1 80 ? 2.421 -5.811 6.307 1.00 97.44 80 SER A CA 1
ATOM 609 C C . SER A 1 80 ? 2.744 -7.141 5.633 1.00 97.44 80 SER A C 1
ATOM 611 O O . SER A 1 80 ? 3.849 -7.296 5.114 1.00 97.44 80 SER A O 1
ATOM 613 N N . ALA A 1 81 ? 1.779 -8.063 5.549 1.00 97.56 81 ALA A N 1
ATOM 614 C CA . ALA A 1 81 ? 1.963 -9.327 4.837 1.00 97.56 81 ALA A CA 1
ATOM 615 C C . ALA A 1 81 ? 2.308 -9.101 3.354 1.00 97.56 81 ALA A C 1
ATOM 617 O O . ALA A 1 81 ? 3.250 -9.700 2.831 1.00 97.56 81 ALA A O 1
ATOM 618 N N . CYS A 1 82 ? 1.603 -8.178 2.694 1.00 96.69 82 CYS A N 1
ATOM 619 C CA . CYS A 1 82 ? 1.868 -7.812 1.306 1.00 96.69 82 CYS A CA 1
ATOM 620 C C . CYS A 1 82 ? 3.272 -7.225 1.105 1.00 96.69 82 CYS A C 1
ATOM 622 O O . CYS A 1 82 ? 3.970 -7.595 0.160 1.00 96.69 82 CYS A O 1
ATOM 624 N N . ALA A 1 83 ? 3.708 -6.321 1.985 1.00 94.88 83 ALA A N 1
ATOM 625 C CA . ALA A 1 83 ? 5.044 -5.737 1.923 1.00 94.88 83 ALA A CA 1
ATOM 626 C C . ALA A 1 83 ? 6.126 -6.811 2.099 1.00 94.88 83 ALA A C 1
ATOM 628 O O . ALA A 1 83 ? 7.069 -6.863 1.311 1.00 94.88 83 ALA A O 1
ATOM 629 N N . THR A 1 84 ? 5.965 -7.717 3.069 1.00 96.31 84 THR A N 1
ATOM 630 C CA . THR A 1 84 ? 6.880 -8.849 3.269 1.00 96.31 84 THR A CA 1
ATOM 631 C C . THR A 1 84 ? 6.965 -9.745 2.032 1.00 96.31 84 THR A C 1
ATOM 633 O O . THR A 1 84 ? 8.067 -10.121 1.634 1.00 96.31 84 THR A O 1
ATOM 636 N N . GLU A 1 85 ? 5.836 -10.070 1.396 1.00 95.38 85 GLU A N 1
ATOM 637 C CA . GLU A 1 85 ? 5.809 -10.866 0.161 1.00 95.38 85 GLU A CA 1
ATOM 638 C C . GLU A 1 85 ? 6.557 -10.165 -0.983 1.00 95.38 85 GLU A C 1
ATOM 640 O O . GLU A 1 85 ? 7.374 -10.781 -1.669 1.00 95.38 85 GLU A O 1
ATOM 645 N N . GLN A 1 86 ? 6.303 -8.871 -1.190 1.00 92.94 86 GLN A N 1
ATOM 646 C CA . GLN A 1 86 ? 6.944 -8.100 -2.258 1.00 92.94 86 GLN A CA 1
ATOM 647 C C . GLN A 1 86 ? 8.452 -7.948 -2.037 1.00 92.94 86 GLN A C 1
ATOM 649 O O . GLN A 1 86 ? 9.222 -8.041 -2.995 1.00 92.94 86 GLN A O 1
ATOM 654 N N . ILE A 1 87 ? 8.884 -7.769 -0.787 1.00 92.31 87 ILE A N 1
ATOM 655 C CA . ILE A 1 87 ? 10.302 -7.752 -0.415 1.00 92.31 87 ILE A CA 1
ATOM 656 C C . ILE A 1 87 ? 10.940 -9.101 -0.748 1.00 92.31 87 ILE A C 1
ATOM 658 O O . ILE A 1 87 ? 11.909 -9.130 -1.500 1.00 92.31 87 ILE A O 1
ATOM 662 N N . ARG A 1 88 ? 10.369 -10.218 -0.276 1.00 93.31 88 ARG A N 1
ATOM 663 C CA . ARG A 1 88 ? 10.884 -11.568 -0.572 1.00 93.31 88 ARG A CA 1
ATOM 664 C C . ARG A 1 88 ? 11.063 -11.808 -2.068 1.00 93.31 88 ARG A C 1
ATOM 666 O O . ARG A 1 88 ? 12.156 -12.159 -2.503 1.00 93.31 88 ARG A O 1
ATOM 673 N N . LYS A 1 89 ? 10.035 -11.490 -2.860 1.00 88.81 89 LYS A N 1
ATOM 674 C CA . LYS A 1 89 ? 10.082 -11.600 -4.326 1.00 88.81 89 LYS A CA 1
ATOM 675 C C . LYS A 1 89 ? 11.170 -10.734 -4.955 1.00 88.81 89 LYS A C 1
ATOM 677 O O . LYS A 1 89 ? 11.821 -11.174 -5.894 1.00 88.81 89 LYS A O 1
ATOM 682 N N . SER A 1 90 ? 11.391 -9.530 -4.431 1.00 85.25 90 SER A N 1
ATOM 683 C CA . SER A 1 90 ? 12.434 -8.621 -4.928 1.00 85.25 90 SER A CA 1
ATOM 684 C C . SER A 1 90 ? 13.852 -9.140 -4.661 1.00 85.25 90 SER A C 1
ATOM 686 O O . SER A 1 90 ? 14.768 -8.800 -5.403 1.00 85.25 90 SER A O 1
ATOM 688 N N . PHE A 1 91 ? 14.030 -9.977 -3.634 1.00 88.75 91 PHE A N 1
ATOM 689 C CA . PHE A 1 91 ? 15.312 -10.593 -3.272 1.00 88.75 91 PHE A CA 1
ATOM 690 C C . PHE A 1 91 ? 15.436 -12.071 -3.687 1.00 88.75 91 PHE A C 1
ATOM 692 O O . PHE A 1 91 ? 16.419 -12.713 -3.328 1.00 88.75 91 PHE A O 1
ATOM 699 N N . GLY A 1 92 ? 14.474 -12.614 -4.446 1.00 77.94 92 GLY A N 1
ATOM 700 C CA . GLY A 1 92 ? 14.510 -14.000 -4.932 1.00 77.94 92 GLY A CA 1
ATOM 701 C C . GLY A 1 92 ? 14.376 -15.066 -3.837 1.00 77.94 92 GLY A C 1
ATOM 702 O O . GLY A 1 92 ? 14.890 -16.169 -4.011 1.00 77.94 92 GLY A O 1
ATOM 703 N N . GLN A 1 93 ? 13.730 -14.723 -2.717 1.00 60.97 93 GLN A N 1
ATOM 704 C CA . GLN A 1 93 ? 13.471 -15.614 -1.578 1.00 60.97 93 GLN A CA 1
ATOM 705 C C . GLN A 1 93 ? 12.086 -16.255 -1.623 1.00 60.97 93 GLN A C 1
ATOM 707 O O . GLN A 1 93 ? 11.139 -15.594 -2.111 1.00 60.97 93 GLN A O 1
#

Mean predicted aligned error: 9.9 Å

Radius of gyration: 22.28 Å; Cα contacts (8 Å, |Δi|>4): 51; chains: 1; bounding box: 81×38×34 Å

pLDDT: mean 85.74, std 18.8, range [41.88, 98.12]

Solvent-accessible surface area (backbone atoms only — not comparable to full-atom values): 5485 Å² total; per-residue (Å²): 143,84,84,84,81,77,83,81,78,77,80,74,77,76,74,77,79,63,82,74,74,49,47,46,56,53,25,45,53,37,43,54,39,42,52,55,24,66,69,42,57,91,84,43,85,58,28,64,55,42,42,49,54,28,49,50,53,44,54,59,51,44,72,75,27,66,89,38,69,68,45,33,48,46,22,46,54,45,42,52,53,45,50,53,51,52,50,32,58,75,72,76,96

Secondary structure (DSSP, 8-state):
-------------------PPPHHHHHHHHHHHHHHHHTS-TT-TTHHHHHHHHHHHHHHHHHHHTTSHHHHHHHHHHHHHHHHHHHHHHTT-

Foldseek 3Di:
DDDDDDPDPPPPPPPPPPVDDALLRLLVVLLVLCVVLVPDDPPPPCSVVSNVVSVVSVVVSCVVQVVPPVSNVSNVVSNVVSVVVVVCVVVVD

Sequence (93 aa):
MKKIFIPLICLSFVIACGKTKSPKEIAQDICDCSKKANALPVSDPNRSNAQQECQKKNVEAWNKVKGDIEKAAAFNEVLSACATEQIRKSFGQ